Protein AF-A0A3D3JJQ7-F1 (afdb_monomer)

pLDDT: mean 90.76, std 6.97, range [56.66, 98.19]

Structure (mmCIF, N/CA/C/O backbone):
data_AF-A0A3D3JJQ7-F1
#
_entry.id   AF-A0A3D3JJQ7-F1
#
loop_
_atom_site.group_PDB
_atom_site.id
_atom_site.type_symbol
_atom_site.label_atom_id
_atom_site.label_alt_id
_atom_site.label_comp_id
_atom_site.label_asym_id
_atom_site.label_entity_id
_atom_site.label_seq_id
_atom_site.pdbx_PDB_ins_code
_atom_site.Cartn_x
_atom_site.Cartn_y
_atom_site.Cartn_z
_atom_site.occupancy
_atom_site.B_iso_or_equiv
_atom_site.auth_seq_id
_atom_site.auth_comp_id
_atom_site.auth_asym_id
_atom_site.auth_atom_id
_atom_site.pdbx_PDB_model_num
ATOM 1 N N . ASP A 1 1 ? -25.553 2.271 27.422 1.00 73.75 1 ASP A N 1
ATOM 2 C CA . ASP A 1 1 ? -26.535 1.709 26.476 1.00 73.75 1 ASP A CA 1
ATOM 3 C C . ASP A 1 1 ? -26.017 1.781 25.056 1.00 73.75 1 ASP A C 1
ATOM 5 O O . ASP A 1 1 ? -25.476 2.810 24.667 1.00 73.75 1 ASP A O 1
ATOM 9 N N . TRP A 1 2 ? -26.120 0.677 24.312 1.00 86.06 2 TRP A N 1
ATOM 10 C CA . TRP A 1 2 ? -25.690 0.582 22.915 1.00 86.06 2 TRP A CA 1
ATOM 11 C C . TRP A 1 2 ? -26.640 1.389 22.023 1.00 86.06 2 TRP A C 1
ATOM 13 O O . TRP A 1 2 ? -27.624 0.864 21.504 1.00 86.06 2 TRP A O 1
ATOM 23 N N . GLN A 1 3 ? -26.381 2.687 21.896 1.00 89.75 3 GLN A N 1
ATOM 24 C CA . GLN A 1 3 ? -27.170 3.596 21.073 1.00 89.75 3 GLN A CA 1
ATOM 25 C C . GLN A 1 3 ? -26.278 4.637 20.399 1.00 89.75 3 GLN A C 1
ATOM 27 O O . GLN A 1 3 ? -25.249 5.030 20.950 1.00 89.75 3 GLN A O 1
ATOM 32 N N . ILE A 1 4 ? -26.694 5.099 19.225 1.00 89.06 4 ILE A N 1
ATOM 33 C CA . ILE A 1 4 ? -26.057 6.196 18.497 1.00 89.06 4 ILE A CA 1
ATOM 34 C C . ILE A 1 4 ? -27.137 7.234 18.208 1.00 89.06 4 ILE A C 1
ATOM 36 O O . ILE A 1 4 ? -28.202 6.894 17.699 1.00 89.06 4 ILE A O 1
ATOM 40 N N . THR A 1 5 ? -26.866 8.495 18.534 1.00 92.31 5 THR A N 1
ATOM 41 C CA . THR A 1 5 ? -27.733 9.615 18.162 1.00 92.31 5 THR A CA 1
ATOM 42 C C . THR A 1 5 ? -27.098 10.349 16.999 1.00 92.31 5 THR A C 1
ATOM 44 O O . THR A 1 5 ? -25.977 10.840 17.117 1.00 92.31 5 THR A O 1
ATOM 47 N N . VAL A 1 6 ? -27.820 10.421 15.887 1.00 92.75 6 VAL A N 1
ATOM 48 C CA . VAL A 1 6 ? -27.437 11.225 14.729 1.00 92.75 6 VAL A CA 1
ATOM 49 C C . VAL A 1 6 ? -28.478 12.341 14.597 1.00 92.75 6 VAL A C 1
ATOM 51 O O . VAL A 1 6 ? -29.668 12.023 14.562 1.00 92.75 6 VAL A O 1
ATOM 54 N N . PRO A 1 7 ? -28.080 13.627 14.588 1.00 93.12 7 PRO A N 1
ATOM 55 C CA . PRO A 1 7 ? -29.013 14.754 14.683 1.00 93.12 7 PRO A CA 1
ATOM 56 C C . PRO A 1 7 ? -30.198 14.687 13.710 1.00 93.12 7 PRO A C 1
ATOM 58 O O . PRO A 1 7 ? -31.325 14.993 14.085 1.00 93.12 7 PRO A O 1
ATOM 61 N N . GLU A 1 8 ? -29.951 14.237 12.484 1.00 94.56 8 GLU A N 1
ATOM 62 C CA . GLU A 1 8 ? -30.902 14.235 11.372 1.00 94.56 8 GLU A CA 1
ATOM 63 C C . GLU A 1 8 ? -31.893 13.059 11.406 1.00 94.56 8 GLU A C 1
ATOM 65 O O . GLU A 1 8 ? -32.956 13.124 10.795 1.00 94.56 8 GLU A O 1
ATOM 70 N N . ILE A 1 9 ? -31.551 11.976 12.105 1.00 91.69 9 ILE A N 1
ATOM 71 C CA . ILE A 1 9 ? -32.280 10.688 12.099 1.00 91.69 9 ILE A CA 1
ATOM 72 C C . ILE A 1 9 ? -32.646 10.202 13.513 1.00 91.69 9 ILE A C 1
ATOM 74 O O . ILE A 1 9 ? -33.322 9.187 13.671 1.00 91.69 9 ILE A O 1
ATOM 78 N N . GLY A 1 10 ? -32.260 10.946 14.550 1.00 93.31 10 GLY A N 1
ATOM 79 C CA . GLY A 1 10 ? -32.585 10.663 15.943 1.00 93.31 10 GLY A CA 1
ATOM 80 C C . GLY A 1 10 ? -31.711 9.578 16.577 1.00 93.31 10 GLY A C 1
ATOM 81 O O . GLY A 1 10 ? -30.585 9.304 16.156 1.00 93.31 10 GLY A O 1
ATOM 82 N N . THR A 1 11 ? -32.216 8.988 17.662 1.00 94.75 11 THR A N 1
ATOM 83 C CA . THR A 1 11 ? -31.492 7.980 18.450 1.00 94.75 11 THR A CA 1
ATOM 84 C C . THR A 1 11 ? -31.819 6.575 17.965 1.00 94.75 11 THR A C 1
ATOM 86 O O . THR A 1 11 ? -32.947 6.107 18.108 1.00 94.75 11 THR A O 1
ATOM 89 N N . ILE A 1 12 ? -30.805 5.874 17.468 1.00 91.75 12 ILE A N 1
ATOM 90 C CA . ILE A 1 12 ? -30.876 4.471 17.067 1.00 91.75 12 ILE A CA 1
ATOM 91 C C . ILE A 1 12 ? -30.376 3.613 18.230 1.00 91.75 12 ILE A C 1
ATOM 93 O O . ILE A 1 12 ? -29.220 3.731 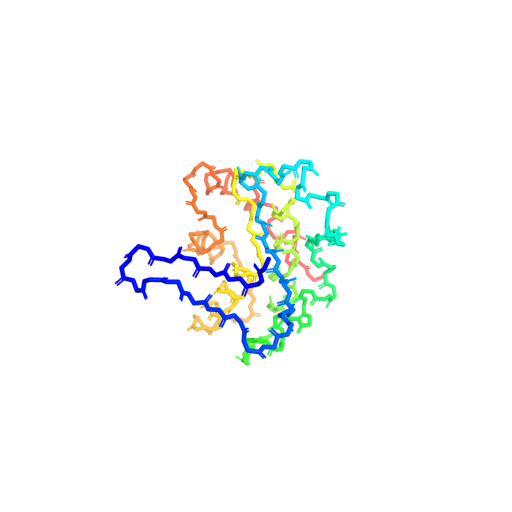18.643 1.00 91.75 12 ILE A O 1
ATOM 97 N N . LYS A 1 13 ? -31.241 2.741 18.760 1.00 92.00 13 LYS A N 1
ATOM 98 C CA . LYS A 1 13 ? -30.883 1.746 19.783 1.00 92.00 13 LYS A CA 1
ATOM 99 C C . LYS A 1 13 ? -30.546 0.410 19.129 1.00 92.00 13 LYS A C 1
ATOM 101 O O . LYS A 1 13 ? -31.274 -0.049 18.251 1.00 92.00 13 LYS A O 1
ATOM 106 N N . ALA A 1 14 ? -29.462 -0.222 19.570 1.00 91.31 14 ALA A N 1
ATOM 107 C CA . ALA A 1 14 ? -29.076 -1.535 19.075 1.00 91.31 14 ALA A CA 1
ATOM 108 C C . ALA A 1 14 ? -30.076 -2.607 19.544 1.00 91.31 14 ALA A C 1
ATOM 110 O O . ALA A 1 14 ? -30.445 -2.652 20.716 1.00 91.31 14 ALA A O 1
ATOM 111 N N . THR A 1 15 ? -30.497 -3.484 18.630 1.00 92.56 15 THR A N 1
ATOM 112 C CA . THR A 1 15 ? -31.373 -4.633 18.935 1.00 92.56 15 THR A CA 1
ATOM 113 C C . THR A 1 15 ? -30.600 -5.838 19.472 1.00 92.56 15 THR A C 1
ATOM 115 O O . THR A 1 15 ? -31.183 -6.715 20.100 1.00 92.56 15 THR A O 1
ATOM 118 N N . HIS A 1 16 ? -29.285 -5.867 19.245 1.00 91.81 16 HIS A N 1
ATOM 119 C CA . HIS A 1 16 ? -28.347 -6.897 19.685 1.00 91.81 16 HIS A CA 1
ATOM 120 C C . HIS A 1 16 ? -27.059 -6.226 20.174 1.00 91.81 16 HIS A C 1
ATOM 122 O O . HIS A 1 16 ? -26.797 -5.069 19.840 1.00 91.81 16 HIS A O 1
ATOM 128 N N . ILE A 1 17 ? -26.238 -6.942 20.944 1.00 90.06 17 ILE A N 1
ATOM 129 C CA . ILE A 1 17 ? -24.926 -6.433 21.367 1.00 90.06 17 ILE A CA 1
ATOM 130 C C . ILE A 1 17 ? -24.033 -6.289 20.119 1.00 90.06 17 ILE A C 1
ATOM 132 O O . ILE A 1 17 ? -23.792 -7.293 19.445 1.00 90.06 17 ILE A O 1
ATOM 136 N N . PRO A 1 18 ? -23.545 -5.080 19.784 1.00 88.44 18 PRO A N 1
ATOM 137 C CA . PRO A 1 18 ? -22.770 -4.869 18.569 1.00 88.44 18 PRO A CA 1
ATOM 138 C C . PRO A 1 18 ? -21.319 -5.336 18.730 1.00 88.44 18 PRO A C 1
ATOM 140 O O . PRO A 1 18 ? -20.698 -5.150 19.777 1.00 88.44 18 PRO A O 1
ATOM 143 N N . SER A 1 19 ? -20.739 -5.863 17.652 1.00 89.88 19 SER A N 1
ATOM 144 C CA . SER A 1 19 ? -19.283 -5.945 17.503 1.00 89.88 19 SER A CA 1
ATOM 145 C C . SER A 1 19 ? -18.756 -4.603 16.994 1.00 89.88 19 SER A C 1
ATOM 147 O O . SER A 1 19 ? -19.275 -4.066 16.017 1.00 89.88 19 SER A O 1
ATOM 149 N N . VAL A 1 20 ? -17.733 -4.050 17.651 1.00 88.62 20 VAL A N 1
ATOM 150 C CA . VAL A 1 20 ? -17.191 -2.720 17.330 1.00 88.62 20 VAL A CA 1
ATOM 151 C C . VAL A 1 20 ? -15.773 -2.858 16.782 1.00 88.62 20 VAL A C 1
ATOM 153 O O . VAL A 1 20 ? -14.891 -3.366 17.470 1.00 88.62 20 VAL A O 1
ATOM 156 N N . VAL A 1 21 ? -15.552 -2.372 15.558 1.00 92.19 21 VAL A N 1
ATOM 157 C CA . VAL A 1 21 ? -14.230 -2.279 14.922 1.00 92.19 21 VAL A CA 1
ATOM 158 C C . VAL A 1 21 ? -13.920 -0.809 14.666 1.00 92.19 21 VAL A C 1
ATOM 160 O O . VAL A 1 21 ? -14.738 -0.091 14.097 1.00 92.19 21 VAL A O 1
ATOM 163 N N . ILE A 1 22 ? -12.740 -0.362 15.093 1.00 89.88 22 ILE A N 1
ATOM 164 C CA . ILE A 1 22 ? -12.255 1.004 14.879 1.00 89.88 22 ILE A CA 1
ATOM 165 C C . ILE A 1 22 ? -10.980 0.917 14.048 1.00 89.88 22 ILE A C 1
ATOM 167 O O . ILE A 1 22 ? -10.025 0.255 14.448 1.00 89.88 22 ILE A O 1
ATOM 171 N N . THR A 1 23 ? -10.953 1.608 12.912 1.00 91.12 23 THR A N 1
ATOM 172 C CA . THR A 1 23 ? -9.763 1.741 12.064 1.00 91.12 23 THR A CA 1
ATOM 173 C C . THR A 1 23 ? -9.193 3.149 12.183 1.00 91.12 23 THR A C 1
ATOM 175 O O . THR A 1 23 ? -9.943 4.121 12.257 1.00 91.12 23 THR A O 1
ATOM 178 N N . SER A 1 24 ? -7.869 3.279 12.173 1.00 87.06 24 SER A N 1
ATOM 179 C CA . SER A 1 24 ? -7.184 4.572 12.152 1.00 87.06 24 SER A CA 1
ATOM 180 C C . SER A 1 24 ? -5.970 4.490 11.238 1.00 87.06 24 SER A C 1
ATOM 182 O O . SER A 1 24 ? -5.208 3.533 11.306 1.00 87.06 24 SER A O 1
ATOM 184 N N . ASN A 1 25 ? -5.778 5.518 10.417 1.00 84.75 25 ASN A N 1
ATOM 185 C CA . ASN A 1 25 ? -4.575 5.740 9.613 1.00 84.75 25 ASN A CA 1
ATOM 186 C C . ASN A 1 25 ? -3.521 6.585 10.364 1.00 84.75 25 ASN A C 1
ATOM 188 O O . ASN A 1 25 ? -2.594 7.103 9.753 1.00 84.75 25 ASN A O 1
ATOM 192 N N . ARG A 1 26 ? -3.702 6.782 11.680 1.00 78.56 26 ARG A N 1
ATOM 193 C CA . ARG A 1 26 ? -2.860 7.600 12.571 1.00 78.56 26 ARG A CA 1
ATOM 194 C C . ARG A 1 26 ? -2.670 9.069 12.192 1.00 78.56 26 ARG A C 1
ATOM 196 O O . ARG A 1 26 ? -1.863 9.732 12.834 1.00 78.56 26 ARG A O 1
ATOM 203 N N . THR A 1 27 ? -3.469 9.642 11.288 1.00 77.31 27 THR A N 1
ATOM 204 C CA . THR A 1 27 ? -3.456 11.106 11.079 1.00 77.31 27 THR A CA 1
ATOM 205 C C . THR A 1 27 ? -3.839 11.861 12.358 1.00 77.31 27 THR A C 1
ATOM 207 O O . THR A 1 27 ? -3.343 12.953 12.622 1.00 77.31 27 THR A O 1
ATOM 210 N N . ARG A 1 28 ? -4.702 11.261 13.189 1.00 81.38 28 ARG A N 1
ATOM 211 C CA . ARG A 1 28 ? -4.951 11.681 14.572 1.00 81.38 28 ARG A CA 1
ATOM 212 C C . ARG A 1 28 ? -4.734 10.500 15.500 1.00 81.38 28 ARG A C 1
ATOM 214 O O . ARG A 1 28 ? -5.236 9.402 15.248 1.00 81.38 28 ARG A O 1
ATOM 221 N N . GLU A 1 29 ? -4.005 10.734 16.583 1.00 80.75 29 GLU A N 1
ATOM 222 C CA . GLU A 1 29 ? -3.802 9.700 17.587 1.00 80.75 29 GLU A CA 1
ATOM 223 C C . GLU A 1 29 ? -5.117 9.342 18.283 1.00 80.75 29 GLU A C 1
ATOM 225 O O . GLU A 1 29 ? -5.925 10.207 18.636 1.00 80.75 29 GLU A O 1
ATOM 230 N N . LEU A 1 30 ? -5.326 8.041 18.488 1.00 86.19 30 LEU A N 1
ATOM 231 C CA . LEU A 1 30 ? -6.405 7.555 19.338 1.00 86.19 30 LEU A CA 1
ATOM 232 C C . LEU A 1 30 ? -6.100 7.947 20.783 1.00 86.19 30 LEU A C 1
ATOM 234 O O . LEU A 1 30 ? -5.003 7.690 21.281 1.00 86.19 30 LEU A O 1
ATOM 238 N N . SER A 1 31 ? -7.082 8.534 21.466 1.00 87.56 31 SER A N 1
ATOM 239 C CA . SER A 1 31 ? -6.915 8.912 22.866 1.00 87.56 31 SER A CA 1
ATOM 240 C C . SER A 1 31 ? -6.684 7.684 23.747 1.00 87.56 31 SER A C 1
ATOM 242 O O . SER A 1 31 ? -7.188 6.588 23.483 1.00 87.56 31 SER A O 1
ATOM 244 N N . ASP A 1 32 ? -5.973 7.880 24.854 1.00 89.56 32 ASP A N 1
ATOM 245 C CA . ASP A 1 32 ? -5.747 6.835 25.857 1.00 89.56 32 ASP A CA 1
ATOM 246 C C . ASP A 1 32 ? -7.042 6.203 26.363 1.00 89.56 32 ASP A C 1
ATOM 248 O O . ASP A 1 32 ? -7.111 4.993 26.567 1.00 89.56 32 ASP A O 1
ATOM 252 N N . ALA A 1 33 ? -8.095 7.006 26.513 1.00 90.62 33 ALA A N 1
ATOM 253 C CA . ALA A 1 33 ? -9.400 6.534 26.955 1.00 90.62 33 ALA A CA 1
ATOM 254 C C . ALA A 1 33 ? -10.047 5.540 25.975 1.00 90.62 33 ALA A C 1
ATOM 256 O O . ALA A 1 33 ? -10.855 4.714 26.402 1.00 90.62 33 ALA A O 1
ATOM 257 N N . VAL A 1 34 ? -9.719 5.620 24.680 1.00 88.94 34 VAL A N 1
ATOM 258 C CA . VAL A 1 34 ? -10.164 4.655 23.665 1.00 88.94 34 VAL A CA 1
ATOM 259 C C . VAL A 1 34 ? -9.231 3.449 23.653 1.00 88.94 34 VAL A C 1
ATOM 261 O O . VAL A 1 34 ? -9.712 2.327 23.778 1.00 88.94 34 VAL A O 1
ATOM 264 N N . ARG A 1 35 ? -7.908 3.668 23.596 1.00 87.81 35 ARG A N 1
ATOM 265 C CA . ARG A 1 35 ? -6.906 2.585 23.546 1.00 87.81 35 ARG A CA 1
ATOM 266 C C . ARG A 1 35 ? -7.028 1.606 24.714 1.00 87.81 35 ARG A C 1
ATOM 268 O O . ARG A 1 35 ? -6.903 0.407 24.522 1.00 87.81 35 ARG A O 1
ATOM 275 N N . ARG A 1 36 ? -7.331 2.097 25.920 1.00 92.00 36 ARG A N 1
ATOM 276 C CA . ARG A 1 36 ? -7.497 1.270 27.133 1.00 92.00 36 ARG A CA 1
ATOM 277 C C . ARG A 1 36 ? -8.813 0.475 27.173 1.00 92.00 36 ARG A C 1
ATOM 279 O O . ARG A 1 36 ? -9.026 -0.282 28.114 1.00 92.00 36 ARG A O 1
ATOM 286 N N . ARG A 1 37 ? -9.714 0.672 26.203 1.00 92.62 37 ARG A N 1
ATOM 287 C CA . ARG A 1 37 ? -11.030 0.011 26.117 1.00 92.62 37 ARG A CA 1
ATOM 288 C C . ARG A 1 37 ? -11.164 -0.918 24.909 1.00 92.62 37 ARG A C 1
ATOM 290 O O . ARG A 1 37 ? -12.236 -1.485 24.714 1.00 92.62 37 ARG A O 1
ATOM 297 N N . CYS A 1 38 ? -10.118 -1.074 24.102 1.00 91.19 38 CYS A N 1
ATOM 298 C CA . CYS A 1 38 ? -10.125 -1.964 22.949 1.00 91.19 38 CYS A CA 1
ATOM 299 C C . CYS A 1 38 ? -8.865 -2.830 22.891 1.00 91.19 38 CYS A C 1
ATOM 301 O O . CYS A 1 38 ? -7.815 -2.481 23.426 1.00 91.19 38 CYS A O 1
ATOM 303 N N . LEU A 1 39 ? -8.981 -3.966 22.202 1.00 93.50 39 LEU A N 1
ATOM 304 C CA . LEU A 1 39 ? -7.811 -4.682 21.711 1.00 93.50 39 LEU A CA 1
ATOM 305 C C . LEU A 1 39 ? -7.180 -3.837 20.601 1.00 93.50 39 LEU A C 1
ATOM 307 O O . LEU A 1 39 ? -7.872 -3.409 19.676 1.00 93.50 39 LEU A O 1
ATOM 311 N N . TYR A 1 40 ? -5.880 -3.582 20.711 1.00 89.88 40 TYR A N 1
ATOM 312 C CA . TYR A 1 40 ? -5.139 -2.769 19.756 1.00 89.88 40 TYR A CA 1
ATOM 313 C C . TYR A 1 40 ? -4.277 -3.661 18.866 1.00 89.88 40 TYR A C 1
ATOM 315 O O . TYR A 1 40 ? -3.401 -4.368 19.361 1.00 89.88 40 TYR A O 1
ATOM 323 N N . LEU A 1 41 ? -4.522 -3.607 17.557 1.00 91.94 41 LEU A N 1
ATOM 324 C CA . LEU A 1 41 ? -3.710 -4.278 16.548 1.00 91.94 41 LEU A CA 1
ATOM 325 C C . LEU A 1 41 ? -3.028 -3.224 15.678 1.00 91.94 41 LEU A C 1
ATOM 327 O O . LEU A 1 41 ? -3.696 -2.460 14.980 1.00 91.94 41 LEU A O 1
ATOM 331 N N . TRP A 1 42 ? -1.699 -3.204 15.724 1.00 90.25 42 TRP A N 1
ATOM 332 C CA . TRP A 1 42 ? -0.891 -2.482 14.753 1.00 90.25 42 TRP A CA 1
ATOM 333 C C . TRP A 1 42 ? -0.763 -3.319 13.478 1.00 90.25 42 TRP A C 1
ATOM 335 O O . TRP A 1 42 ? -0.529 -4.525 13.556 1.00 90.25 42 TRP A O 1
ATOM 345 N N . ILE A 1 43 ? -0.934 -2.689 12.316 1.00 90.69 43 ILE A N 1
ATOM 346 C CA . ILE A 1 43 ? -0.803 -3.345 11.013 1.00 90.69 43 ILE A CA 1
ATOM 347 C C . ILE A 1 43 ? 0.283 -2.608 10.236 1.00 90.69 43 ILE A C 1
ATOM 349 O O . ILE A 1 43 ? 0.067 -1.486 9.782 1.00 90.69 43 ILE A O 1
ATOM 353 N N . ASP A 1 44 ? 1.439 -3.250 10.105 1.00 90.69 44 ASP A N 1
ATOM 354 C CA . ASP A 1 44 ? 2.524 -2.797 9.239 1.00 90.69 44 ASP A CA 1
ATOM 355 C C . ASP A 1 44 ? 2.225 -3.075 7.762 1.00 90.69 44 ASP A C 1
ATOM 357 O O . ASP A 1 44 ? 1.291 -3.809 7.409 1.00 90.69 44 ASP A O 1
ATOM 361 N N . TYR A 1 45 ? 3.064 -2.523 6.884 1.00 91.38 45 TYR A N 1
ATOM 362 C CA . TYR A 1 45 ? 3.100 -2.968 5.498 1.00 91.38 45 TYR A CA 1
ATOM 363 C C . TYR A 1 45 ? 3.398 -4.481 5.433 1.00 91.38 45 TYR A C 1
ATOM 365 O O . TYR A 1 45 ? 4.168 -4.998 6.248 1.00 91.38 45 TYR A O 1
ATOM 373 N N . PRO A 1 46 ? 2.763 -5.219 4.506 1.00 94.19 46 PRO A N 1
ATOM 374 C CA . PRO A 1 46 ? 3.007 -6.645 4.328 1.00 94.19 46 PRO A CA 1
ATOM 375 C C . PRO A 1 46 ? 4.474 -6.939 3.991 1.00 94.19 46 PRO A C 1
ATOM 377 O O . PRO A 1 46 ? 5.207 -6.077 3.512 1.00 94.19 46 PRO A O 1
ATOM 380 N N . SER A 1 47 ? 4.888 -8.191 4.207 1.00 96.25 47 SER A N 1
ATOM 381 C CA . SER A 1 47 ? 6.139 -8.682 3.629 1.00 96.25 47 SER A CA 1
ATOM 382 C C . SER A 1 47 ? 6.047 -8.705 2.104 1.00 96.25 47 SER A C 1
ATOM 384 O O . SER A 1 47 ? 4.945 -8.744 1.544 1.00 96.25 47 SER A O 1
ATOM 386 N N . PHE A 1 48 ? 7.203 -8.765 1.448 1.00 96.19 48 PHE A N 1
ATOM 387 C CA . PHE A 1 48 ? 7.295 -8.851 -0.005 1.00 96.19 48 PHE A CA 1
ATOM 388 C C . PHE A 1 48 ? 6.451 -9.999 -0.572 1.00 96.19 48 PHE A C 1
ATOM 390 O O . PHE A 1 48 ? 5.653 -9.804 -1.485 1.00 96.19 48 PHE A O 1
ATOM 397 N N . GLU A 1 49 ? 6.552 -11.188 0.020 1.00 97.38 49 GLU A N 1
ATOM 398 C CA . GLU A 1 49 ? 5.834 -12.385 -0.421 1.00 97.38 49 GLU A CA 1
ATOM 399 C C . GLU A 1 49 ? 4.320 -12.208 -0.292 1.00 97.38 49 GLU A C 1
ATOM 401 O O . GLU A 1 49 ? 3.553 -12.650 -1.151 1.00 97.38 49 GLU A O 1
ATOM 406 N N . LYS A 1 50 ? 3.880 -11.540 0.781 1.00 97.62 50 LYS A N 1
ATOM 407 C CA . LYS A 1 50 ? 2.465 -11.268 1.020 1.00 97.62 50 LYS A CA 1
ATOM 408 C C . LYS A 1 50 ? 1.939 -10.199 0.066 1.00 97.62 50 LYS A C 1
ATOM 410 O O . LYS A 1 50 ? 0.830 -10.358 -0.436 1.00 97.62 50 LYS A O 1
ATOM 415 N N . GLU A 1 51 ? 2.699 -9.141 -0.202 1.00 97.88 51 GLU A N 1
ATOM 416 C CA . GLU A 1 51 ? 2.318 -8.122 -1.185 1.00 97.88 51 GLU A CA 1
ATOM 417 C C . GLU A 1 51 ? 2.242 -8.706 -2.596 1.00 97.88 51 GLU A C 1
ATOM 419 O O . GLU A 1 51 ? 1.237 -8.520 -3.278 1.00 97.88 51 GLU A O 1
ATOM 424 N N . LEU A 1 52 ? 3.229 -9.513 -2.986 1.00 97.94 52 LEU A N 1
ATOM 425 C CA . LEU A 1 52 ? 3.243 -10.211 -4.267 1.00 97.94 52 LEU A CA 1
ATOM 426 C C . LEU A 1 52 ? 2.029 -11.137 -4.427 1.00 97.94 52 LEU A C 1
ATOM 428 O O . LEU A 1 52 ? 1.377 -11.136 -5.472 1.00 97.94 52 LEU A O 1
ATOM 432 N N . ALA A 1 53 ? 1.670 -11.887 -3.380 1.00 98.12 53 ALA A N 1
ATOM 433 C CA . ALA A 1 53 ? 0.460 -12.708 -3.376 1.00 98.12 53 ALA A CA 1
ATOM 434 C C . ALA A 1 53 ? -0.824 -11.866 -3.495 1.00 98.12 53 ALA A C 1
ATOM 436 O O . ALA A 1 53 ? -1.758 -12.265 -4.193 1.00 98.12 53 ALA A O 1
ATOM 437 N N . ILE A 1 54 ? -0.874 -10.693 -2.851 1.00 97.94 54 ILE A N 1
ATOM 438 C CA . ILE A 1 54 ? -1.998 -9.755 -2.973 1.00 97.94 54 ILE A CA 1
ATOM 439 C C . ILE A 1 54 ? -2.115 -9.250 -4.412 1.00 97.94 54 ILE A C 1
ATOM 441 O O . ILE A 1 54 ? -3.205 -9.311 -4.974 1.00 97.94 54 ILE A O 1
ATOM 445 N N . VAL A 1 55 ? -1.017 -8.789 -5.015 1.00 98.19 55 VAL A N 1
ATOM 446 C CA . VAL A 1 55 ? -1.006 -8.270 -6.390 1.00 98.19 55 VAL A CA 1
ATOM 447 C C . VAL A 1 55 ? -1.462 -9.347 -7.372 1.00 98.19 55 VAL A C 1
ATOM 449 O O . VAL A 1 55 ? -2.420 -9.118 -8.106 1.00 98.19 55 VAL A O 1
ATOM 452 N N . ARG A 1 56 ? -0.878 -10.552 -7.316 1.00 97.50 56 ARG A N 1
ATOM 453 C CA . ARG A 1 56 ? -1.284 -11.695 -8.158 1.00 97.50 56 ARG A CA 1
ATOM 454 C C . ARG A 1 56 ? -2.760 -12.061 -7.990 1.00 97.50 56 ARG A C 1
ATOM 456 O O . ARG A 1 56 ? -3.431 -12.402 -8.957 1.00 97.50 56 ARG A O 1
ATOM 463 N N . GLY A 1 57 ? -3.278 -11.988 -6.762 1.00 97.56 57 GLY A N 1
ATOM 464 C CA . GLY A 1 57 ? -4.676 -12.301 -6.467 1.00 97.56 57 GLY A CA 1
ATOM 465 C C . GLY A 1 57 ? -5.670 -11.199 -6.847 1.00 97.56 57 GLY A C 1
ATOM 466 O O . GLY A 1 57 ? -6.861 -11.478 -6.983 1.00 97.56 57 GLY A O 1
ATOM 467 N N . LYS A 1 58 ? -5.217 -9.947 -6.984 1.00 97.56 58 LYS A N 1
ATOM 468 C CA . LYS A 1 58 ? -6.073 -8.777 -7.247 1.00 97.56 58 LYS A CA 1
ATOM 469 C C . LYS A 1 58 ? -5.990 -8.265 -8.682 1.00 97.56 58 LYS A C 1
ATOM 471 O O . LYS A 1 58 ? -6.957 -7.663 -9.140 1.00 97.56 58 LYS A O 1
ATOM 476 N N . VAL A 1 59 ? -4.881 -8.497 -9.380 1.00 97.75 59 VAL A N 1
ATOM 477 C CA . VAL A 1 59 ? -4.620 -7.958 -10.719 1.00 97.75 59 VAL A CA 1
ATOM 478 C C . VAL A 1 59 ? -4.597 -9.098 -11.730 1.00 97.75 59 VAL A C 1
ATOM 480 O O . VAL A 1 59 ? -3.600 -9.796 -11.900 1.00 97.75 59 VAL A O 1
ATOM 483 N N . GLN A 1 60 ? -5.727 -9.307 -12.400 1.00 94.69 60 GLN A N 1
ATOM 484 C CA . GLN A 1 60 ? -5.871 -10.374 -13.386 1.00 94.69 60 GLN A CA 1
ATOM 485 C C . GLN A 1 60 ? -4.968 -10.133 -14.606 1.00 94.69 60 GLN A C 1
ATOM 487 O O . GLN A 1 60 ? -4.961 -9.044 -15.172 1.00 94.69 60 GLN A O 1
ATOM 492 N N . GLY A 1 61 ? -4.255 -11.175 -15.043 1.00 93.06 61 GLY A N 1
ATOM 493 C CA . GLY A 1 61 ? -3.434 -11.135 -16.259 1.00 93.06 61 GLY A CA 1
ATOM 494 C C . GLY A 1 61 ? -2.096 -10.410 -16.109 1.00 93.06 61 GLY A C 1
ATOM 495 O O . GLY A 1 61 ? -1.443 -10.154 -17.117 1.00 93.06 61 GLY A O 1
ATOM 496 N N . ILE A 1 62 ? -1.684 -10.080 -14.881 1.00 97.25 62 ILE A N 1
ATOM 497 C CA . ILE A 1 62 ? -0.359 -9.517 -14.632 1.00 97.25 62 ILE A CA 1
ATOM 498 C C . ILE A 1 62 ? 0.744 -10.539 -14.928 1.00 97.25 62 ILE A C 1
ATOM 500 O O . ILE A 1 62 ? 0.632 -11.710 -14.566 1.00 97.25 62 ILE A O 1
ATOM 504 N N . ASP A 1 63 ? 1.811 -10.082 -15.582 1.00 96.56 63 ASP A N 1
ATOM 50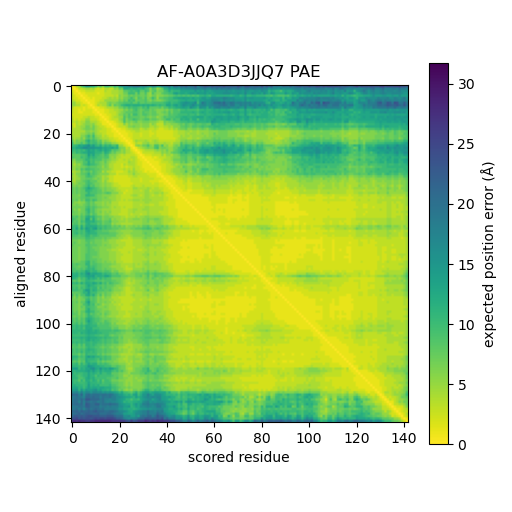5 C CA . ASP A 1 63 ? 3.022 -10.875 -15.782 1.00 96.56 63 ASP A CA 1
ATOM 506 C C . ASP A 1 63 ? 3.756 -11.094 -14.448 1.00 96.56 63 ASP A C 1
ATOM 508 O O . ASP A 1 63 ? 3.853 -10.190 -13.615 1.00 96.56 63 ASP A O 1
ATOM 512 N N . GLU A 1 64 ? 4.292 -12.296 -14.247 1.00 95.00 64 GLU A N 1
ATOM 513 C CA . GLU A 1 64 ? 4.971 -12.683 -13.009 1.00 95.00 64 GLU A CA 1
ATOM 514 C C . GLU A 1 64 ? 6.201 -11.822 -12.703 1.00 95.00 64 GLU A C 1
ATOM 516 O O . GLU A 1 64 ? 6.423 -11.435 -11.552 1.00 95.00 64 GLU A O 1
ATOM 521 N N . LYS A 1 65 ? 6.970 -11.470 -13.739 1.00 94.62 65 LYS A N 1
ATOM 522 C CA . LYS A 1 65 ? 8.132 -10.591 -13.616 1.00 94.62 65 LYS A CA 1
ATOM 523 C C . LYS A 1 65 ? 7.693 -9.167 -13.306 1.00 94.62 65 LYS A C 1
ATOM 525 O O . LYS A 1 65 ? 8.289 -8.522 -12.447 1.00 94.62 65 LYS A O 1
ATOM 530 N N . LEU A 1 66 ? 6.626 -8.689 -13.948 1.00 95.69 66 LEU A N 1
ATOM 531 C CA . LEU A 1 66 ? 6.077 -7.367 -13.651 1.00 95.69 66 LEU A CA 1
ATOM 532 C C . LEU A 1 66 ? 5.600 -7.263 -12.195 1.00 95.69 66 LEU A C 1
ATOM 534 O O . LEU A 1 66 ? 5.896 -6.275 -11.526 1.00 95.69 66 LEU A O 1
ATOM 538 N N . ALA A 1 67 ? 4.887 -8.273 -11.693 1.00 97.31 67 ALA A N 1
ATOM 539 C CA . ALA A 1 67 ? 4.391 -8.294 -10.319 1.00 97.31 67 ALA A CA 1
ATOM 540 C C . ALA A 1 67 ? 5.537 -8.254 -9.290 1.00 97.31 67 ALA A C 1
ATOM 542 O O . ALA A 1 67 ? 5.472 -7.480 -8.331 1.00 97.31 67 ALA A O 1
ATOM 543 N N . ASP A 1 68 ? 6.592 -9.048 -9.507 1.00 96.12 68 ASP A N 1
ATOM 544 C CA . ASP A 1 68 ? 7.805 -9.045 -8.678 1.00 96.12 68 ASP A CA 1
ATOM 545 C C . ASP A 1 68 ? 8.489 -7.666 -8.698 1.00 96.12 68 ASP A C 1
ATOM 547 O O . ASP A 1 68 ? 8.694 -7.069 -7.636 1.00 96.12 68 ASP A O 1
ATOM 551 N N . GLN A 1 69 ? 8.733 -7.106 -9.888 1.00 95.31 69 GLN A N 1
ATOM 552 C CA . GLN A 1 69 ? 9.379 -5.801 -10.054 1.00 95.31 69 GLN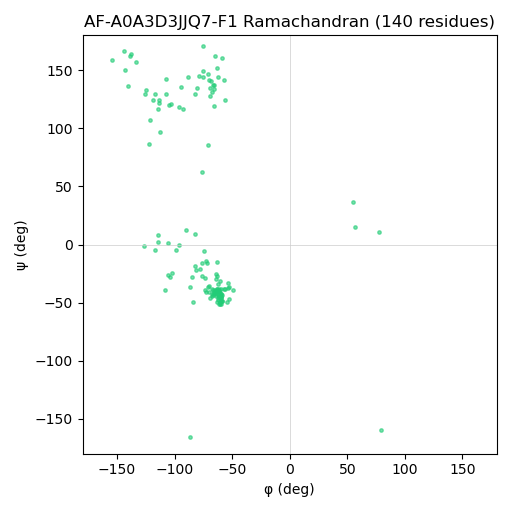 A CA 1
ATOM 553 C C . GLN A 1 69 ? 8.590 -4.668 -9.382 1.00 95.31 69 GLN A C 1
ATOM 555 O O . GLN A 1 69 ? 9.182 -3.830 -8.700 1.00 95.31 69 GLN A O 1
ATOM 560 N N . ILE A 1 70 ? 7.258 -4.656 -9.516 1.00 96.00 70 ILE A N 1
ATOM 561 C CA . ILE A 1 70 ? 6.386 -3.685 -8.838 1.00 96.00 70 ILE A CA 1
ATOM 562 C C . ILE A 1 70 ? 6.528 -3.803 -7.322 1.00 96.00 70 ILE A C 1
ATOM 564 O O . ILE A 1 70 ? 6.741 -2.797 -6.648 1.00 96.00 70 ILE A O 1
ATOM 568 N N . CYS A 1 71 ? 6.447 -5.015 -6.768 1.00 96.31 71 CYS A N 1
ATOM 569 C CA . CYS A 1 71 ? 6.543 -5.205 -5.323 1.00 96.31 71 CYS A CA 1
ATOM 570 C C . CYS A 1 71 ? 7.924 -4.783 -4.796 1.00 96.31 71 CYS A C 1
ATOM 572 O O . CYS A 1 71 ? 8.001 -4.074 -3.793 1.00 96.31 71 CYS A O 1
ATOM 574 N N . ARG A 1 72 ? 9.018 -5.128 -5.491 1.00 94.56 72 ARG A N 1
ATOM 575 C CA . ARG A 1 72 ? 10.376 -4.680 -5.123 1.00 94.5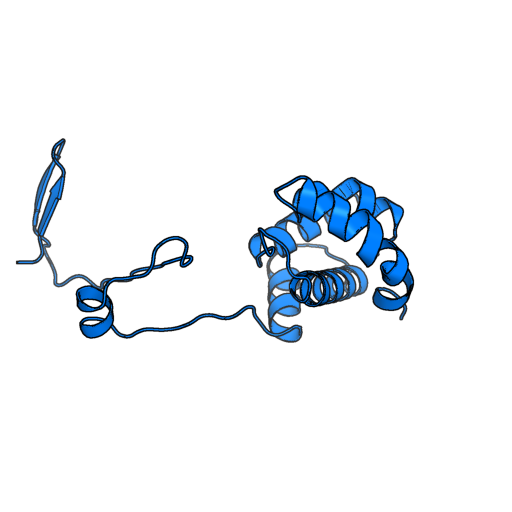6 72 ARG A CA 1
ATOM 576 C C . ARG A 1 72 ? 10.481 -3.164 -5.129 1.00 94.56 72 ARG A C 1
ATOM 578 O O . ARG A 1 72 ? 11.026 -2.580 -4.191 1.00 94.56 72 ARG A O 1
ATOM 585 N N . PHE A 1 73 ? 9.935 -2.542 -6.171 1.00 94.12 73 PHE A N 1
ATOM 586 C CA . PHE A 1 73 ? 9.937 -1.097 -6.320 1.00 94.12 73 PHE A CA 1
ATOM 587 C C . PHE A 1 73 ? 9.202 -0.444 -5.151 1.00 94.12 73 PHE A C 1
ATOM 589 O O . PHE A 1 73 ? 9.761 0.430 -4.495 1.00 94.12 73 PHE A O 1
ATOM 596 N N . MET A 1 74 ? 7.993 -0.910 -4.831 1.00 94.75 74 MET A N 1
ATOM 597 C CA . MET A 1 74 ? 7.185 -0.355 -3.744 1.00 94.75 74 MET A CA 1
ATOM 598 C C . MET A 1 74 ? 7.839 -0.554 -2.378 1.00 94.75 74 MET A C 1
ATOM 600 O O . MET A 1 74 ? 7.850 0.370 -1.570 1.00 94.75 74 MET A O 1
ATOM 604 N N . HIS A 1 75 ? 8.448 -1.712 -2.121 1.00 93.75 75 HIS A N 1
ATOM 605 C CA . HIS A 1 75 ? 9.177 -1.950 -0.876 1.00 93.75 75 HIS A CA 1
ATOM 606 C C . HIS A 1 75 ? 10.315 -0.950 -0.671 1.00 93.75 75 HIS A C 1
ATOM 608 O O . HIS A 1 75 ? 10.400 -0.330 0.385 1.00 93.75 75 HIS A O 1
ATOM 614 N N . ARG A 1 76 ? 11.142 -0.738 -1.696 1.00 90.81 76 ARG A N 1
ATOM 615 C CA . ARG A 1 76 ? 12.241 0.232 -1.636 1.00 90.81 76 ARG A CA 1
ATOM 616 C C . ARG A 1 76 ? 11.754 1.674 -1.611 1.00 90.81 76 ARG A C 1
ATOM 618 O O . ARG A 1 76 ? 12.314 2.494 -0.893 1.00 90.81 76 ARG A O 1
ATOM 625 N N . LEU A 1 77 ? 10.675 1.978 -2.325 1.00 91.69 77 LEU A N 1
ATOM 626 C CA . LEU A 1 77 ? 10.052 3.295 -2.291 1.00 91.69 77 LEU A CA 1
ATOM 627 C C . LEU A 1 77 ? 9.595 3.662 -0.870 1.00 91.69 77 LEU A C 1
ATOM 629 O O . LEU A 1 77 ? 9.758 4.804 -0.451 1.00 91.69 77 LEU A O 1
ATOM 633 N N . ARG A 1 78 ? 9.073 2.695 -0.106 1.00 91.81 78 ARG A N 1
ATOM 634 C CA . ARG A 1 78 ? 8.659 2.900 1.293 1.00 91.81 78 ARG A CA 1
ATOM 635 C C . ARG A 1 78 ? 9.823 3.058 2.274 1.00 91.81 78 ARG A C 1
ATOM 637 O O . ARG A 1 78 ? 9.593 3.512 3.390 1.00 91.81 78 ARG A O 1
ATOM 644 N N . GLU A 1 79 ? 11.050 2.717 1.878 1.00 90.56 79 GLU A N 1
ATOM 645 C CA . GLU A 1 79 ? 12.261 3.024 2.654 1.00 90.56 79 GLU A CA 1
ATOM 646 C C . GLU A 1 79 ? 12.657 4.506 2.524 1.00 90.56 79 GLU A C 1
ATOM 648 O O . GLU A 1 79 ? 13.425 5.019 3.342 1.00 90.56 79 GLU A O 1
ATOM 653 N N . LEU A 1 80 ? 12.119 5.219 1.526 1.00 87.88 80 LEU A N 1
ATOM 654 C CA . LEU A 1 80 ? 12.298 6.660 1.405 1.00 87.88 80 LEU A CA 1
ATOM 655 C C . LEU A 1 80 ? 11.426 7.398 2.429 1.00 87.88 80 LEU A C 1
ATOM 657 O O . LEU A 1 80 ? 10.282 7.028 2.696 1.00 87.88 80 LEU A O 1
ATOM 661 N N . GLN A 1 81 ? 11.951 8.504 2.960 1.00 85.69 81 GLN A N 1
ATOM 662 C CA . GLN A 1 81 ? 11.219 9.417 3.845 1.00 85.69 81 GLN A CA 1
ATOM 663 C C . GLN A 1 81 ? 10.251 10.301 3.041 1.00 85.69 81 GLN A C 1
ATOM 665 O O . GLN A 1 81 ? 10.421 11.516 2.976 1.00 85.69 81 GLN A O 1
ATOM 670 N N . LEU A 1 82 ? 9.275 9.671 2.385 1.00 90.06 82 LEU A N 1
ATOM 671 C CA . LEU A 1 82 ? 8.199 10.365 1.682 1.00 90.06 82 LEU A CA 1
ATOM 672 C C . LEU A 1 82 ? 7.249 11.017 2.685 1.00 90.06 82 LEU A C 1
ATOM 674 O O . LEU A 1 82 ? 6.981 10.455 3.749 1.00 90.06 82 LEU A O 1
ATOM 678 N N . GLU A 1 83 ? 6.682 12.162 2.320 1.00 90.31 83 GLU A N 1
ATOM 679 C CA . GLU A 1 83 ? 5.612 12.772 3.111 1.00 90.31 83 GLU A CA 1
ATOM 680 C C . GLU A 1 83 ? 4.376 11.860 3.116 1.00 90.31 83 GLU A C 1
ATOM 682 O O . GLU A 1 83 ? 3.729 11.665 4.149 1.00 90.31 83 GLU A O 1
ATOM 687 N N . LYS A 1 84 ? 4.067 11.258 1.958 1.00 90.12 84 LYS A N 1
ATOM 688 C CA . LYS A 1 84 ? 2.993 10.277 1.803 1.00 90.12 84 LYS A CA 1
ATOM 689 C C . LYS A 1 84 ? 3.544 8.970 1.264 1.00 90.12 84 LYS A C 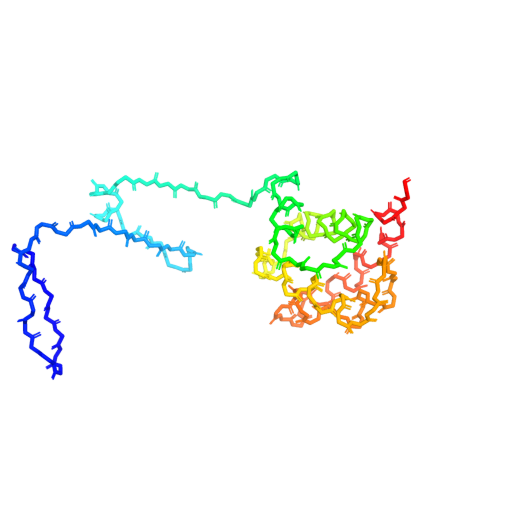1
ATOM 691 O O . LYS A 1 84 ? 3.514 8.700 0.066 1.00 90.12 84 LYS A O 1
ATOM 696 N N . THR A 1 85 ? 4.000 8.129 2.186 1.00 92.25 85 THR A N 1
ATOM 697 C CA . THR A 1 85 ? 4.392 6.754 1.882 1.00 92.25 85 THR A CA 1
ATOM 698 C C . THR A 1 85 ? 3.225 5.997 1.229 1.00 92.25 85 THR A C 1
ATOM 700 O O . THR A 1 85 ? 2.146 5.934 1.826 1.00 92.25 85 THR A O 1
ATOM 703 N N . PRO A 1 86 ? 3.403 5.415 0.031 1.00 94.00 86 PRO A N 1
ATOM 704 C CA . PRO A 1 86 ? 2.320 4.727 -0.653 1.00 94.00 86 PRO A CA 1
ATOM 705 C C . PRO A 1 86 ? 1.943 3.422 0.039 1.00 94.00 86 PRO A C 1
ATOM 707 O O . PRO A 1 86 ? 2.800 2.655 0.492 1.00 94.00 86 PRO A O 1
ATOM 710 N N . GLY A 1 87 ? 0.643 3.149 0.072 1.00 94.50 87 GLY A N 1
ATOM 711 C CA . GLY A 1 87 ? 0.088 1.930 0.622 1.00 94.50 87 GLY A CA 1
ATOM 712 C C . GLY A 1 87 ? 0.028 0.786 -0.381 1.00 94.50 87 GLY A C 1
ATOM 713 O O . GLY A 1 87 ? 0.643 0.799 -1.445 1.00 94.50 87 GLY A O 1
ATOM 714 N N . ILE A 1 88 ? -0.737 -0.238 -0.005 1.00 96.19 88 ILE A N 1
ATOM 715 C CA . ILE A 1 88 ? -1.031 -1.393 -0.866 1.00 96.19 88 ILE A CA 1
ATOM 716 C C . ILE A 1 88 ? -2.072 -1.048 -1.929 1.00 96.19 88 ILE A C 1
ATOM 718 O O . ILE A 1 88 ? -2.060 -1.641 -3.004 1.00 96.19 88 ILE A O 1
ATOM 722 N N . ALA A 1 89 ? -2.942 -0.071 -1.658 1.00 95.62 89 ALA A N 1
ATOM 723 C CA . ALA A 1 89 ? -3.874 0.441 -2.656 1.00 95.62 89 ALA A CA 1
ATOM 724 C C . ALA A 1 89 ? -3.109 1.007 -3.861 1.00 95.62 89 ALA A C 1
ATOM 726 O O . ALA A 1 89 ? -3.353 0.576 -4.981 1.00 95.62 89 ALA A O 1
ATOM 727 N N . GLU A 1 90 ? -2.103 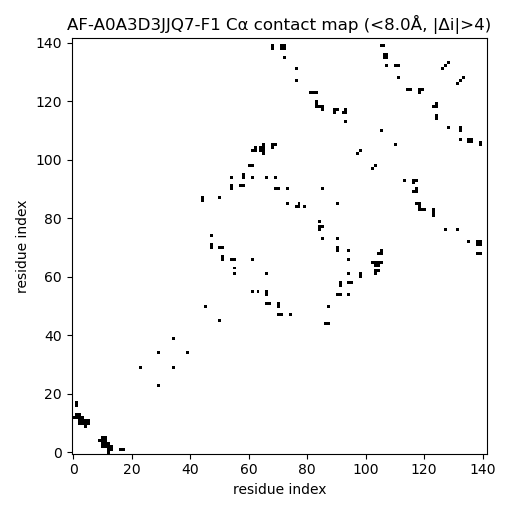1.855 -3.622 1.00 97.06 90 GLU A N 1
ATOM 728 C CA . GLU A 1 90 ? -1.258 2.405 -4.684 1.00 97.06 90 GLU A CA 1
ATOM 729 C C . GLU A 1 90 ? -0.494 1.322 -5.460 1.00 97.06 90 GLU A C 1
ATOM 731 O O . GLU A 1 90 ? -0.392 1.424 -6.680 1.00 97.06 90 GLU A O 1
ATOM 736 N N . THR A 1 91 ? -0.003 0.266 -4.797 1.00 97.75 91 THR A N 1
ATOM 737 C CA . THR A 1 91 ? 0.624 -0.877 -5.488 1.00 97.75 91 THR A CA 1
ATOM 738 C C . THR A 1 91 ? -0.345 -1.536 -6.468 1.00 97.75 91 THR A C 1
ATOM 740 O O . THR A 1 91 ? 0.014 -1.796 -7.616 1.00 97.75 91 THR A O 1
ATOM 743 N N . ILE A 1 92 ? -1.572 -1.820 -6.020 1.00 98.19 92 ILE A N 1
ATOM 744 C CA . ILE A 1 92 ? -2.589 -2.494 -6.836 1.00 98.19 92 ILE A CA 1
ATOM 745 C C . ILE A 1 92 ? -3.030 -1.580 -7.984 1.00 98.19 92 ILE A C 1
ATOM 747 O O . ILE A 1 92 ? -3.093 -2.034 -9.124 1.00 98.19 92 ILE A O 1
ATOM 751 N N . ASP A 1 93 ? -3.275 -0.298 -7.710 1.00 98.00 93 ASP A N 1
ATOM 752 C CA . ASP A 1 93 ? -3.657 0.693 -8.721 1.00 98.00 93 ASP A CA 1
ATOM 753 C C . ASP A 1 93 ? -2.582 0.839 -9.799 1.00 98.00 93 ASP A C 1
ATOM 755 O O . ASP A 1 93 ? -2.889 0.859 -10.994 1.00 98.00 93 ASP A O 1
ATOM 759 N N . TRP A 1 94 ? -1.311 0.870 -9.397 1.00 97.88 94 TRP A N 1
ATOM 760 C CA . TRP A 1 94 ? -0.197 0.952 -10.331 1.00 97.88 94 TRP A CA 1
ATOM 761 C C . TRP A 1 94 ? -0.048 -0.317 -11.167 1.00 97.88 94 TRP A C 1
ATOM 763 O O . TRP A 1 94 ? 0.089 -0.240 -12.388 1.00 97.88 94 TRP A O 1
ATOM 773 N N . ALA A 1 95 ? -0.180 -1.487 -10.547 1.00 98.12 95 ALA A N 1
ATOM 774 C CA . ALA A 1 95 ? -0.185 -2.761 -11.251 1.00 98.12 95 ALA A CA 1
ATOM 775 C C . ALA A 1 95 ? -1.329 -2.860 -12.278 1.00 98.12 95 ALA A C 1
ATOM 777 O O . ALA A 1 95 ? -1.088 -3.230 -13.428 1.00 98.12 95 ALA A O 1
ATOM 778 N N . MET A 1 96 ? -2.552 -2.460 -11.914 1.00 97.88 96 MET A N 1
ATOM 779 C CA . MET A 1 96 ? -3.688 -2.412 -12.844 1.00 97.88 96 MET A CA 1
ATOM 780 C C . MET A 1 96 ? -3.443 -1.441 -14.005 1.00 97.88 96 MET A C 1
ATOM 782 O O . MET A 1 96 ? -3.758 -1.762 -15.156 1.00 97.88 96 MET A O 1
ATOM 786 N N . ALA A 1 97 ? -2.857 -0.272 -13.730 1.00 96.81 97 ALA A N 1
ATOM 787 C CA . ALA A 1 97 ? -2.509 0.700 -14.761 1.00 96.81 97 ALA A CA 1
ATOM 788 C C . ALA A 1 97 ? -1.478 0.129 -15.748 1.00 96.81 97 ALA A C 1
ATOM 790 O O . ALA A 1 97 ? -1.669 0.218 -16.959 1.00 96.81 97 ALA A O 1
ATOM 791 N N . LEU A 1 98 ? -0.421 -0.518 -15.254 1.00 97.06 98 LEU A N 1
ATOM 792 C CA . LEU A 1 98 ? 0.637 -1.089 -16.091 1.00 97.06 98 LEU A CA 1
ATOM 793 C C . LEU A 1 98 ? 0.146 -2.259 -16.951 1.00 97.06 98 LEU A C 1
ATOM 795 O O . LEU A 1 98 ? 0.497 -2.335 -18.130 1.00 97.06 98 LEU A O 1
ATOM 799 N N . VAL A 1 99 ? -0.723 -3.116 -16.406 1.00 97.12 99 VAL A N 1
ATOM 800 C CA . VAL A 1 99 ? -1.396 -4.171 -17.182 1.00 97.12 99 VAL A CA 1
ATOM 801 C C . VAL A 1 99 ? -2.281 -3.564 -18.271 1.00 97.12 99 VAL A C 1
ATOM 803 O O . VAL A 1 99 ? -2.229 -4.001 -19.418 1.00 97.12 99 VAL A O 1
ATOM 806 N N . SER A 1 100 ? -3.031 -2.503 -17.961 1.00 95.50 100 SER A N 1
ATOM 807 C CA . SER A 1 100 ? -3.864 -1.791 -18.947 1.00 95.50 100 SER A CA 1
ATOM 808 C C . SER A 1 100 ? -3.032 -1.129 -20.054 1.00 95.50 100 SER A C 1
ATOM 810 O O . SER A 1 100 ? -3.470 -1.021 -21.199 1.00 95.50 100 SER A O 1
ATOM 812 N N . LEU A 1 101 ? -1.799 -0.730 -19.737 1.00 95.12 101 LEU A N 1
ATOM 813 C CA . LEU A 1 101 ? -0.803 -0.233 -20.690 1.00 95.12 101 LEU A CA 1
ATOM 814 C C . LEU A 1 101 ? -0.046 -1.359 -21.416 1.00 95.12 101 LEU A C 1
ATOM 816 O O . LEU A 1 101 ? 0.912 -1.076 -22.135 1.00 95.12 101 LEU A O 1
ATOM 820 N N . HIS A 1 102 ? -0.478 -2.615 -21.253 1.00 95.44 102 HIS A N 1
ATOM 821 C CA . HIS A 1 102 ? 0.091 -3.809 -21.882 1.00 95.44 102 HIS A CA 1
ATOM 822 C C . HIS A 1 102 ? 1.594 -3.964 -21.616 1.00 95.44 102 HIS A C 1
ATOM 824 O O . HIS A 1 102 ? 2.366 -4.376 -22.486 1.00 95.44 102 HIS A O 1
ATOM 830 N N . ARG A 1 103 ? 2.029 -3.601 -20.406 1.00 94.81 103 ARG A N 1
ATOM 831 C CA . ARG A 1 103 ? 3.416 -3.768 -19.973 1.00 94.81 103 ARG A CA 1
ATOM 832 C C . ARG A 1 103 ? 3.613 -5.147 -19.360 1.00 94.81 103 ARG A C 1
ATOM 834 O O . ARG A 1 103 ? 2.742 -5.658 -18.667 1.00 94.81 103 ARG A O 1
ATOM 841 N N . SER A 1 104 ? 4.785 -5.722 -19.604 1.00 92.94 104 SER A N 1
ATOM 842 C CA . SER A 1 104 ? 5.233 -7.000 -19.029 1.00 92.94 104 SER A CA 1
ATOM 843 C C . SER A 1 104 ? 6.470 -6.856 -18.138 1.00 92.94 104 SER A C 1
ATOM 845 O O . SER A 1 104 ? 6.908 -7.818 -17.521 1.00 92.94 104 SER A O 1
ATOM 847 N N . LYS A 1 105 ? 7.046 -5.654 -18.066 1.00 92.19 105 LYS A N 1
ATOM 848 C CA . LYS A 1 105 ? 8.161 -5.303 -17.185 1.00 92.19 105 LYS A CA 1
ATOM 849 C C . LYS A 1 105 ? 8.148 -3.808 -16.899 1.00 92.19 105 LYS A C 1
ATOM 851 O O . LYS A 1 105 ? 7.585 -3.035 -17.679 1.00 92.19 105 LYS A O 1
ATOM 856 N N . LEU A 1 106 ? 8.789 -3.420 -15.807 1.00 92.44 106 LEU A N 1
ATOM 857 C CA . LEU A 1 106 ? 9.125 -2.031 -15.545 1.00 92.44 106 LEU A CA 1
ATOM 858 C C . LEU A 1 106 ? 10.313 -1.598 -16.411 1.00 92.44 106 LEU A C 1
ATOM 860 O O . LEU A 1 106 ? 11.196 -2.388 -16.742 1.00 92.44 106 LEU A O 1
ATOM 864 N N . ASP A 1 107 ? 10.315 -0.320 -16.762 1.00 89.50 107 ASP A N 1
ATOM 865 C CA . ASP A 1 107 ? 11.436 0.409 -17.338 1.00 89.50 107 ASP A CA 1
ATOM 866 C C . ASP A 1 107 ? 11.417 1.848 -16.798 1.00 89.50 107 ASP A C 1
ATOM 868 O O . ASP A 1 107 ? 10.453 2.289 -16.164 1.00 89.50 107 ASP A O 1
ATOM 872 N N . ARG A 1 108 ? 12.508 2.587 -16.988 1.00 89.12 108 ARG A N 1
ATOM 873 C CA . ARG A 1 108 ? 12.644 3.925 -16.404 1.00 89.12 108 ARG A CA 1
ATOM 874 C C . ARG A 1 108 ? 11.584 4.906 -16.910 1.00 89.12 108 ARG A C 1
ATOM 876 O O . ARG A 1 108 ? 11.088 5.717 -16.127 1.00 89.12 108 ARG A O 1
ATOM 883 N N . ASP A 1 109 ? 11.257 4.847 -18.198 1.00 90.06 109 ASP A N 1
ATOM 884 C CA . ASP A 1 109 ? 10.316 5.778 -18.814 1.00 90.06 109 ASP A CA 1
ATOM 885 C C . ASP A 1 109 ? 8.901 5.531 -18.298 1.00 90.06 109 ASP A C 1
ATOM 887 O O . ASP A 1 109 ? 8.242 6.474 -17.863 1.00 90.06 109 ASP A O 1
ATOM 891 N N . ILE A 1 110 ? 8.460 4.269 -18.233 1.00 91.94 110 ILE A N 1
ATOM 892 C CA . ILE A 1 110 ? 7.126 3.955 -17.724 1.00 91.94 110 ILE A CA 1
ATOM 893 C C . ILE A 1 110 ? 6.984 4.308 -16.247 1.00 91.94 110 ILE A C 1
ATOM 895 O O . ILE A 1 110 ? 5.942 4.832 -15.854 1.00 91.94 110 ILE A O 1
ATOM 899 N N . VAL A 1 111 ? 8.016 4.078 -15.426 1.00 92.62 111 VAL A N 1
ATOM 900 C CA . VAL A 1 111 ? 7.979 4.474 -14.013 1.00 92.62 111 VAL A CA 1
ATOM 901 C C . VAL A 1 111 ? 7.826 5.988 -13.915 1.00 92.62 111 VAL A C 1
ATOM 903 O O . VAL A 1 111 ? 6.901 6.443 -13.248 1.00 92.62 111 VAL A O 1
ATOM 906 N N . ARG A 1 112 ? 8.666 6.765 -14.617 1.00 91.50 112 ARG A N 1
ATOM 907 C CA . ARG A 1 112 ? 8.591 8.236 -14.636 1.00 91.50 112 ARG A CA 1
ATOM 908 C C . ARG A 1 112 ? 7.199 8.723 -15.033 1.00 91.50 112 ARG A C 1
ATOM 910 O O . ARG A 1 112 ? 6.621 9.556 -14.338 1.00 91.50 112 ARG A O 1
ATOM 917 N N . ASP A 1 113 ? 6.662 8.188 -16.122 1.00 92.69 113 ASP A N 1
ATOM 918 C CA . ASP A 1 113 ? 5.401 8.642 -16.705 1.00 92.69 113 ASP A CA 1
ATOM 919 C C . ASP A 1 113 ? 4.180 8.231 -15.853 1.00 92.69 113 ASP A C 1
ATOM 921 O O . ASP A 1 113 ? 3.096 8.794 -16.004 1.00 92.69 113 ASP A O 1
ATOM 925 N N . THR A 1 114 ? 4.351 7.285 -14.920 1.00 94.69 114 THR A N 1
ATOM 926 C CA . THR A 1 114 ? 3.290 6.784 -14.028 1.00 94.69 114 THR A CA 1
ATOM 927 C C . THR A 1 114 ? 3.511 7.099 -12.544 1.00 94.69 114 THR A C 1
ATOM 929 O O . THR A 1 114 ? 2.711 6.666 -11.712 1.00 94.69 114 THR A O 1
ATOM 932 N N . LEU A 1 115 ? 4.513 7.917 -12.188 1.00 93.06 115 LEU A N 1
ATOM 933 C CA . LEU A 1 115 ? 4.801 8.293 -10.792 1.00 93.06 115 LEU A CA 1
ATOM 934 C C . LEU A 1 115 ? 3.586 8.869 -10.056 1.00 93.06 115 LEU A C 1
ATOM 936 O O . LEU A 1 115 ? 3.420 8.622 -8.865 1.00 93.06 115 LEU A O 1
ATOM 940 N N . GLY A 1 116 ? 2.699 9.580 -10.756 1.00 93.88 116 GLY A N 1
ATOM 941 C CA . GLY A 1 116 ? 1.479 10.144 -10.165 1.00 93.88 116 GLY A CA 1
ATOM 942 C C . GLY A 1 116 ? 0.485 9.101 -9.632 1.00 93.88 116 GLY A C 1
ATOM 943 O O . GLY A 1 116 ? -0.418 9.446 -8.869 1.00 93.88 116 GLY A O 1
ATOM 944 N N . VAL A 1 117 ? 0.635 7.820 -9.996 1.00 95.19 117 VAL A N 1
ATOM 945 C CA . VAL A 1 117 ? -0.183 6.739 -9.427 1.00 95.19 117 VAL A CA 1
ATOM 946 C C . VAL A 1 117 ? 0.251 6.434 -7.993 1.00 95.19 117 VAL A C 1
ATOM 948 O O . VAL A 1 117 ? -0.603 6.257 -7.123 1.00 95.19 117 VAL A O 1
ATOM 951 N N . ILE A 1 118 ? 1.557 6.451 -7.728 1.00 94.38 118 ILE A N 1
ATOM 952 C CA . ILE A 1 118 ? 2.151 6.033 -6.451 1.00 94.38 118 ILE A CA 1
ATOM 953 C C . ILE A 1 118 ? 2.556 7.208 -5.550 1.00 94.38 118 ILE A C 1
ATOM 955 O O . ILE A 1 118 ? 2.558 7.067 -4.333 1.00 94.38 118 ILE A O 1
ATOM 959 N N . CYS A 1 119 ? 2.827 8.387 -6.106 1.00 93.69 119 CYS A N 1
ATOM 960 C CA . CYS A 1 119 ? 3.144 9.602 -5.357 1.00 93.69 119 CYS A CA 1
ATOM 961 C C . CYS A 1 119 ? 1.969 10.584 -5.428 1.00 93.69 119 CYS A C 1
ATOM 963 O O . CYS A 1 119 ? 1.460 10.885 -6.506 1.00 93.69 119 CYS A O 1
ATOM 965 N N . LYS A 1 120 ? 1.525 11.099 -4.273 1.00 88.94 120 LYS A N 1
ATOM 966 C CA . LYS A 1 120 ? 0.319 11.952 -4.174 1.00 88.94 120 LYS A CA 1
ATOM 967 C C . LYS A 1 120 ? 0.612 13.440 -3.963 1.00 88.94 120 LYS A C 1
ATOM 969 O O . LYS A 1 120 ? -0.324 14.227 -3.827 1.00 88.94 120 LYS A O 1
ATOM 974 N N . ASN A 1 121 ? 1.879 13.834 -3.914 1.00 91.81 121 ASN A N 1
ATOM 975 C CA . ASN A 1 121 ? 2.306 15.230 -3.883 1.00 91.81 121 ASN A CA 1
ATOM 976 C C . ASN A 1 121 ? 3.524 15.418 -4.803 1.00 91.81 121 ASN A C 1
ATOM 978 O O . ASN A 1 121 ? 4.147 14.452 -5.249 1.00 91.81 121 ASN A O 1
ATOM 982 N N . ARG A 1 122 ? 3.814 16.679 -5.134 1.00 91.06 122 ARG A N 1
ATOM 983 C CA . ARG A 1 122 ? 4.884 17.033 -6.070 1.00 91.06 122 ARG A CA 1
ATOM 984 C C . ARG A 1 122 ? 6.275 16.805 -5.487 1.00 91.06 122 ARG A C 1
ATOM 986 O O . ARG A 1 122 ? 7.143 16.336 -6.210 1.00 91.06 122 ARG A O 1
ATOM 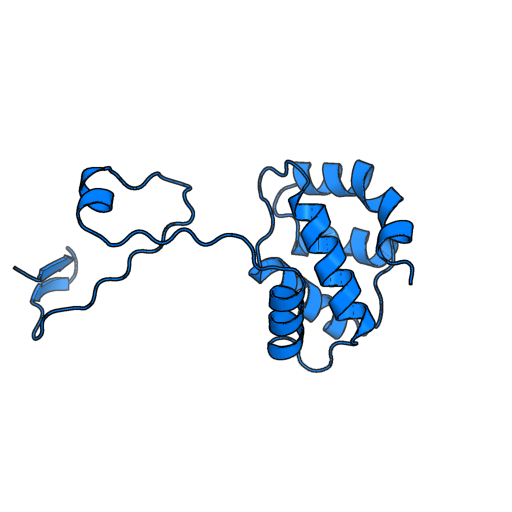993 N N . ASP A 1 123 ? 6.449 17.069 -4.200 1.00 91.62 123 ASP A N 1
ATOM 994 C CA . ASP A 1 123 ? 7.745 16.946 -3.535 1.00 91.62 123 ASP A CA 1
ATOM 995 C C . ASP A 1 123 ? 8.221 15.483 -3.500 1.00 91.62 123 ASP A C 1
ATOM 997 O O . ASP A 1 123 ? 9.379 15.205 -3.809 1.00 91.62 123 ASP A O 1
ATOM 1001 N N . ASP A 1 124 ? 7.318 14.533 -3.236 1.00 93.00 124 ASP A N 1
ATOM 1002 C CA . ASP A 1 124 ? 7.582 13.093 -3.316 1.00 93.00 124 ASP A CA 1
ATOM 1003 C C . ASP A 1 124 ? 7.863 12.671 -4.766 1.00 93.00 124 ASP A C 1
ATOM 1005 O O . ASP A 1 124 ? 8.794 11.905 -5.006 1.00 93.00 124 ASP A O 1
ATOM 1009 N N . MET A 1 125 ? 7.117 13.193 -5.753 1.00 92.06 125 MET A N 1
ATOM 1010 C CA . MET A 1 125 ? 7.394 12.917 -7.172 1.00 92.06 125 MET A CA 1
ATOM 1011 C C . MET A 1 125 ? 8.797 13.383 -7.577 1.00 92.06 125 MET A C 1
ATOM 1013 O O . MET A 1 125 ? 9.536 12.619 -8.197 1.00 92.06 125 MET A O 1
ATOM 1017 N N . ASP A 1 126 ? 9.186 14.600 -7.195 1.00 90.75 126 ASP A N 1
ATOM 1018 C CA . ASP A 1 126 ? 10.503 15.163 -7.497 1.00 90.75 126 ASP A CA 1
ATOM 1019 C C . ASP A 1 126 ? 11.615 14.404 -6.750 1.00 90.75 126 ASP A C 1
ATOM 1021 O O . ASP A 1 126 ? 12.685 14.141 -7.309 1.00 90.75 126 ASP A O 1
ATOM 1025 N N . LEU A 1 127 ? 11.372 13.995 -5.502 1.00 89.31 127 LEU A N 1
ATOM 1026 C CA . LEU A 1 127 ? 12.307 13.186 -4.721 1.00 89.31 127 LEU A CA 1
ATOM 1027 C C . LEU A 1 127 ? 12.563 11.827 -5.384 1.00 89.31 127 LEU A C 1
ATOM 1029 O O . LEU A 1 127 ? 13.721 11.431 -5.551 1.00 89.31 127 LEU A O 1
ATOM 1033 N N . VAL A 1 128 ? 11.499 11.132 -5.791 1.00 88.94 128 VAL A N 1
ATOM 1034 C CA . VAL A 1 128 ? 11.583 9.829 -6.463 1.00 88.94 128 VAL A CA 1
ATOM 1035 C C . VAL A 1 128 ? 12.230 9.976 -7.837 1.00 88.94 128 VAL A C 1
ATOM 1037 O O . VAL A 1 128 ? 13.134 9.210 -8.174 1.00 88.94 128 VAL A O 1
ATOM 1040 N N . ALA A 1 129 ? 11.848 10.996 -8.606 1.00 87.12 129 ALA A N 1
ATOM 1041 C CA . ALA A 1 129 ? 12.407 11.235 -9.928 1.00 87.12 129 ALA A CA 1
ATOM 1042 C C . ALA A 1 129 ? 13.920 11.494 -9.894 1.00 87.12 129 ALA A C 1
ATOM 1044 O O . AL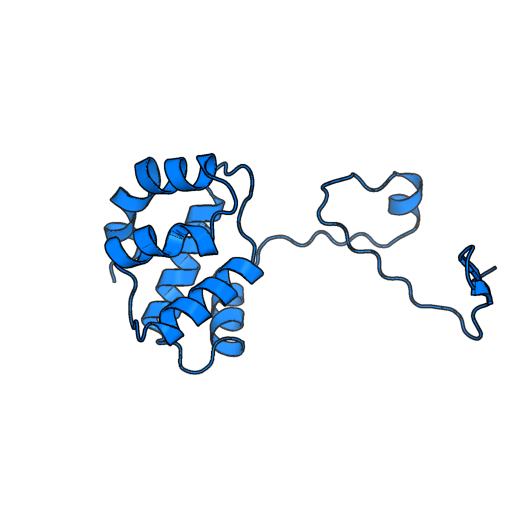A A 1 129 ? 14.656 10.975 -10.731 1.00 87.12 129 ALA A O 1
ATOM 1045 N N . ASN A 1 130 ? 14.397 12.259 -8.911 1.00 84.12 130 ASN A N 1
ATOM 1046 C CA . ASN A 1 130 ? 15.800 12.660 -8.846 1.00 84.12 130 ASN A CA 1
ATOM 1047 C C . ASN A 1 130 ? 16.698 11.639 -8.143 1.00 84.12 130 ASN A C 1
ATOM 1049 O O . ASN A 1 130 ? 17.854 11.478 -8.531 1.00 84.12 130 ASN A O 1
ATOM 1053 N N . LYS A 1 131 ? 16.206 10.973 -7.090 1.00 76.88 131 LYS A N 1
ATOM 1054 C CA . LYS A 1 131 ? 17.041 10.088 -6.259 1.00 76.88 131 LYS A CA 1
ATOM 1055 C C . LYS A 1 131 ? 16.828 8.606 -6.522 1.00 76.88 131 LYS A C 1
ATOM 1057 O O . LYS A 1 131 ? 17.751 7.834 -6.297 1.00 76.88 131 LYS A O 1
ATOM 1062 N N . PHE A 1 132 ? 15.635 8.215 -6.961 1.00 78.19 132 PHE A N 1
ATOM 1063 C CA . PHE A 1 132 ? 15.237 6.810 -7.006 1.00 78.19 132 PHE A CA 1
ATOM 1064 C C . PHE A 1 132 ? 15.177 6.253 -8.430 1.00 78.19 132 PHE A C 1
ATOM 1066 O O . PHE A 1 132 ? 15.652 5.149 -8.672 1.00 78.19 132 PHE A O 1
ATOM 1073 N N . LEU A 1 133 ? 14.691 7.027 -9.410 1.00 78.25 133 LEU A N 1
ATOM 1074 C CA . LEU A 1 133 ? 14.709 6.609 -10.821 1.00 78.25 133 LEU A CA 1
ATOM 1075 C C . LEU A 1 133 ? 16.094 6.173 -11.343 1.00 78.25 133 LEU A C 1
ATOM 1077 O O . LEU A 1 133 ? 16.134 5.222 -12.125 1.00 78.25 133 LEU A O 1
ATOM 1081 N N . PRO A 1 134 ? 17.227 6.788 -10.944 1.00 75.44 134 PRO A N 1
ATOM 1082 C CA . PRO A 1 134 ? 18.544 6.348 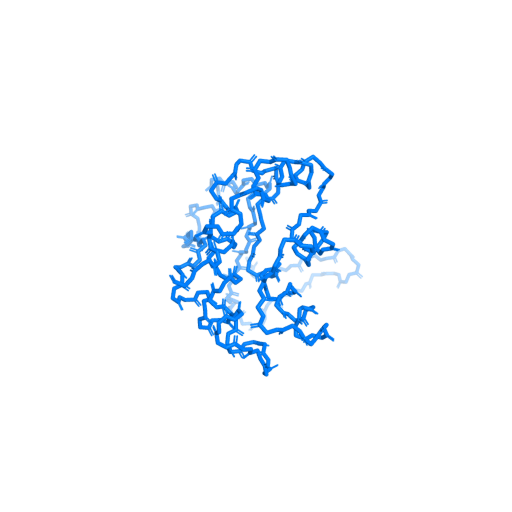-11.408 1.00 75.44 134 PRO A CA 1
ATOM 1083 C C . PRO A 1 134 ? 18.927 4.929 -10.971 1.00 75.44 134 PRO A C 1
ATOM 1085 O O . PRO A 1 134 ? 19.714 4.289 -11.660 1.00 75.44 134 PRO A O 1
ATOM 1088 N N . THR A 1 135 ? 18.369 4.434 -9.862 1.00 75.50 135 THR A N 1
ATOM 1089 C CA . THR A 1 135 ? 18.657 3.098 -9.311 1.00 75.50 135 THR A CA 1
ATOM 1090 C C . THR A 1 135 ? 17.629 2.054 -9.745 1.00 75.50 135 THR A C 1
ATOM 1092 O O . THR A 1 135 ? 17.721 0.895 -9.350 1.00 75.50 135 THR A O 1
ATOM 1095 N N . VAL A 1 136 ? 16.622 2.446 -10.536 1.00 75.81 136 VAL A N 1
ATOM 1096 C CA . VAL A 1 136 ? 15.550 1.543 -10.980 1.00 75.81 136 VAL A CA 1
ATOM 1097 C C . VAL A 1 136 ? 16.112 0.386 -11.784 1.00 75.81 136 VAL A C 1
ATOM 1099 O O . VAL A 1 136 ? 15.703 -0.739 -11.538 1.00 75.81 136 VAL A O 1
ATOM 1102 N N . ASP A 1 137 ? 17.078 0.636 -12.669 1.00 76.50 137 ASP A N 1
ATOM 1103 C CA . ASP A 1 137 ? 17.657 -0.405 -13.525 1.00 76.50 137 ASP A CA 1
ATOM 1104 C C . ASP A 1 137 ? 18.347 -1.513 -12.712 1.00 76.50 137 ASP A C 1
ATOM 1106 O O . ASP A 1 137 ? 18.255 -2.680 -13.073 1.00 76.50 137 ASP A O 1
ATOM 1110 N N . GLU A 1 138 ? 18.965 -1.172 -11.577 1.00 76.19 138 GLU A N 1
ATOM 1111 C CA . GLU A 1 138 ? 19.581 -2.134 -10.648 1.00 76.19 138 GLU A CA 1
ATOM 1112 C C . GLU A 1 138 ? 18.534 -2.921 -9.847 1.00 76.19 138 GLU A C 1
ATOM 1114 O O . GLU A 1 138 ? 18.766 -4.058 -9.447 1.00 76.19 138 GLU A O 1
ATOM 1119 N N . LEU A 1 139 ? 17.372 -2.314 -9.612 1.00 70.62 139 LEU A N 1
ATOM 1120 C CA . LEU A 1 139 ? 16.286 -2.874 -8.814 1.00 70.62 139 LEU A CA 1
ATOM 1121 C C . LEU A 1 139 ? 15.369 -3.804 -9.618 1.00 70.62 139 LEU A C 1
ATOM 1123 O O . LEU A 1 139 ? 14.751 -4.702 -9.045 1.00 70.62 139 LEU A O 1
ATOM 1127 N N . ILE A 1 140 ? 15.266 -3.564 -10.927 1.00 71.50 140 ILE A N 1
ATOM 1128 C CA . ILE A 1 140 ? 14.466 -4.350 -11.877 1.00 71.50 140 ILE A CA 1
ATOM 1129 C C . ILE A 1 140 ? 15.306 -5.366 -12.665 1.00 71.50 140 ILE A C 1
ATOM 1131 O O . ILE A 1 140 ? 14.734 -6.112 -13.468 1.00 71.50 140 ILE A O 1
ATOM 1135 N N . ALA A 1 141 ? 16.632 -5.356 -12.483 1.00 67.69 141 ALA A N 1
ATOM 1136 C CA . ALA A 1 141 ? 17.536 -6.356 -13.037 1.00 67.69 141 ALA A CA 1
ATOM 1137 C C . ALA A 1 141 ? 17.219 -7.748 -12.464 1.00 67.69 141 ALA A C 1
ATOM 1139 O O . ALA A 1 141 ? 16.798 -7.861 -11.313 1.00 67.69 141 ALA A O 1
ATOM 1140 N N . ASP A 1 142 ? 17.379 -8.772 -13.309 1.00 56.66 142 ASP A N 1
ATOM 1141 C CA . ASP A 1 142 ? 17.091 -10.180 -12.990 1.00 56.66 142 ASP A CA 1
ATOM 1142 C C . ASP A 1 142 ? 17.950 -10.732 -11.840 1.00 56.66 142 ASP A C 1
ATOM 1144 O O . ASP A 1 142 ? 19.179 -10.477 -11.838 1.00 56.66 142 ASP A O 1
#

Secondary structure (DSSP, 8-state):
--EEEETTTEEEEPSSPPP------SSSPPPHHHHTTS-----PPPPHHHHHHHHHHHSTT--HHHHHHHHHHHHHHTTS--TT---HHHHHHHHHHHHHTT-SS--HHHHHHHHHHH--SHHHHHHHHHHTGGGHHHHS--

Sequence (142 aa):
DWQITVPEIGTIKATHIPSVVITSNRTRELSDAVRRRCLYLWIDYPSFEKELAIVRGKVQGIDEKLADQICRFMHRLRELQLEKTPGIAETIDWAMALVSLHRSKLDRDIVRDTLGVICKNRDDMDLVANKFLPTVDELIAD

Radius of gyration: 20.24 Å; Cα contacts (8 Å, |Δi|>4): 115; chains: 1; bounding box: 52×30×49 Å

Foldseek 3Di:
DQWDQDPVPGIDHDPDDDDDDDDDPPPDDDDPVVPVVDDDDDDDADDLVVLLVVLPVQAPPAASLASSLLSLLLVVLQVDPAPDRFHSQLSNQLSNVCVVVVDRFDDLVSCLVCVVSGHVDDVSSVCCNPPPSVCSCVSSPD

Solvent-accessible surface area (backbone atoms only — not comparable to full-atom values): 9010 Å² total; per-residue (Å²): 128,72,60,52,74,43,93,93,80,43,75,47,70,58,94,61,90,78,88,85,84,88,86,79,91,62,88,63,78,79,52,68,81,54,58,78,73,51,91,83,80,89,80,76,83,71,54,68,71,56,46,38,51,49,41,65,74,70,36,86,89,59,38,73,64,26,46,49,40,51,44,52,49,52,57,57,56,55,72,46,92,45,93,63,62,60,56,68,65,30,52,44,53,43,51,47,50,40,45,74,68,70,47,60,58,86,50,68,66,62,50,65,78,45,39,74,60,49,28,89,50,67,69,46,40,53,49,40,59,70,69,43,51,82,51,42,67,74,66,61,52,133

Nearest PDB structures (foldseek):
  5mrc-assembly1_R  TM=2.238E-01  e=7.405E+00  Saccharomyces cerevisiae

Mean predicted aligned error: 6.07 Å